Protein AF-A0A914ZSI4-F1 (afdb_monomer_lite)

Organism: Parascaris univalens (NCBI:txid6257)

Radius of gyration: 18.03 Å; chains: 1; bounding box: 50×58×35 Å

Structure (mmCIF, N/CA/C/O backbone):
data_AF-A0A914ZSI4-F1
#
_entry.id   AF-A0A914ZSI4-F1
#
loop_
_atom_site.group_PDB
_atom_site.id
_atom_site.type_symbol
_atom_site.label_atom_id
_atom_site.label_alt_id
_atom_site.label_comp_id
_atom_site.label_asym_id
_atom_site.label_entity_id
_atom_site.label_seq_id
_atom_site.pdbx_PDB_ins_code
_atom_site.Cartn_x
_atom_site.Cartn_y
_atom_site.Cartn_z
_atom_site.occupancy
_atom_site.B_iso_or_equiv
_atom_site.auth_seq_id
_atom_site.auth_comp_id
_atom_site.auth_asym_id
_atom_site.auth_atom_id
_atom_site.pdbx_PDB_model_num
ATOM 1 N N . ALA A 1 1 ? 33.660 -45.770 -12.234 1.00 42.12 1 ALA A N 1
ATOM 2 C CA . ALA A 1 1 ? 33.321 -44.338 -12.295 1.00 42.12 1 ALA A CA 1
ATOM 3 C C . ALA A 1 1 ? 32.472 -44.108 -13.534 1.00 42.12 1 ALA A C 1
ATOM 5 O O . ALA A 1 1 ? 32.933 -44.448 -14.611 1.00 42.12 1 ALA A O 1
ATOM 6 N N . ASN A 1 2 ? 31.238 -43.633 -13.375 1.00 34.09 2 ASN A N 1
ATOM 7 C CA . ASN A 1 2 ? 30.575 -42.778 -14.359 1.00 34.09 2 ASN A CA 1
ATOM 8 C C . ASN A 1 2 ? 29.383 -42.123 -13.660 1.00 34.09 2 ASN A C 1
ATOM 10 O O . ASN A 1 2 ? 28.382 -42.767 -13.362 1.00 34.09 2 ASN A O 1
ATOM 14 N N . SER A 1 3 ? 29.592 -40.861 -13.297 1.00 39.84 3 SER A N 1
ATOM 15 C CA . SER A 1 3 ? 28.666 -40.022 -12.551 1.00 39.84 3 SER A CA 1
ATOM 16 C C . SER A 1 3 ? 27.603 -39.467 -13.491 1.00 39.84 3 SER A C 1
ATOM 18 O O . SER A 1 3 ? 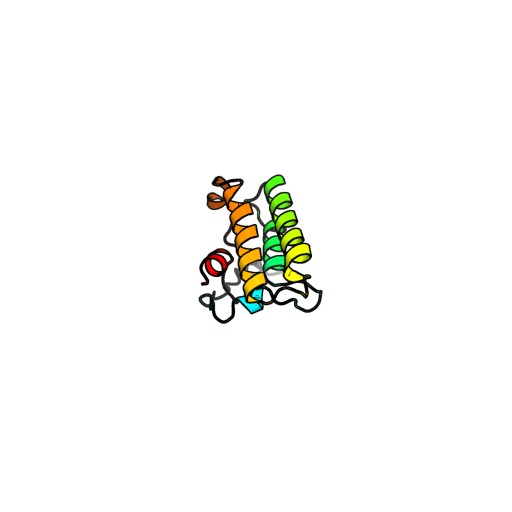27.924 -38.770 -14.451 1.00 39.84 3 SER A O 1
ATOM 20 N N . SER A 1 4 ? 26.341 -39.755 -13.194 1.00 44.09 4 SER A N 1
ATOM 21 C CA . SER A 1 4 ? 25.187 -39.135 -13.837 1.00 44.09 4 SER A CA 1
ATOM 22 C C . SER A 1 4 ? 25.078 -37.681 -13.377 1.00 44.09 4 SER A C 1
ATOM 24 O O . SER A 1 4 ? 24.791 -37.409 -12.212 1.00 44.09 4 SER A O 1
ATOM 26 N N . SER A 1 5 ? 25.319 -36.732 -14.278 1.00 42.91 5 SER A N 1
ATOM 27 C CA . SER A 1 5 ? 25.050 -35.314 -14.051 1.00 42.91 5 SER A CA 1
ATOM 28 C C . SER A 1 5 ? 23.542 -35.066 -14.108 1.00 42.91 5 SER A C 1
ATOM 30 O O . SER A 1 5 ? 22.963 -34.939 -15.185 1.00 42.91 5 SER A O 1
ATOM 32 N N . VAL A 1 6 ? 22.899 -35.022 -12.941 1.00 46.59 6 VAL A N 1
ATOM 33 C CA . VAL A 1 6 ? 21.535 -34.505 -12.786 1.00 46.59 6 VAL A CA 1
ATOM 34 C C . VAL A 1 6 ? 21.600 -32.985 -12.906 1.00 46.59 6 VAL A C 1
ATOM 36 O O . VAL A 1 6 ? 22.067 -32.292 -12.004 1.00 46.59 6 VAL A O 1
ATOM 39 N N . SER A 1 7 ? 21.156 -32.461 -14.045 1.00 42.00 7 SER A N 1
ATOM 40 C CA . SER A 1 7 ? 20.887 -31.037 -14.218 1.00 42.00 7 SER A CA 1
ATOM 41 C C . SER A 1 7 ? 19.605 -30.690 -13.466 1.00 42.00 7 SER A C 1
ATOM 43 O O . SER A 1 7 ? 18.500 -30.846 -13.984 1.00 42.00 7 SER A O 1
ATOM 45 N N . THR A 1 8 ? 19.747 -30.242 -12.222 1.00 41.53 8 THR A N 1
ATOM 46 C CA . THR A 1 8 ? 18.649 -29.669 -11.441 1.00 41.53 8 THR A CA 1
ATOM 47 C C . THR A 1 8 ? 18.247 -28.340 -12.077 1.00 41.53 8 THR A C 1
ATOM 49 O O . THR A 1 8 ? 18.867 -27.306 -11.839 1.00 41.53 8 THR A O 1
ATOM 52 N N . SER A 1 9 ? 17.229 -28.375 -12.934 1.00 43.47 9 SER A N 1
ATOM 53 C CA . SER A 1 9 ? 16.539 -27.181 -13.413 1.00 43.47 9 SER A CA 1
ATOM 54 C C . SER A 1 9 ? 15.707 -26.628 -12.257 1.00 43.47 9 SER A C 1
ATOM 56 O O . SER A 1 9 ? 14.640 -27.147 -11.935 1.00 43.47 9 SER A O 1
ATOM 58 N N . THR A 1 10 ? 16.220 -25.607 -11.573 1.00 44.69 10 THR A N 1
ATOM 59 C CA . THR A 1 10 ? 15.443 -24.784 -10.642 1.00 44.69 10 THR A CA 1
ATOM 60 C C . THR A 1 10 ? 14.468 -23.942 -11.455 1.00 44.69 10 THR A C 1
ATOM 62 O O . THR A 1 10 ? 14.740 -22.800 -11.822 1.00 44.69 10 THR A O 1
ATOM 65 N N . GLN A 1 11 ? 13.318 -24.532 -11.775 1.00 42.16 11 GLN A N 1
ATOM 66 C CA . GLN A 1 11 ? 12.153 -23.786 -12.224 1.00 42.16 11 GLN A CA 1
ATOM 67 C C . GLN A 1 11 ? 11.832 -22.737 -11.145 1.00 42.16 11 GLN A C 1
ATOM 69 O O . GLN A 1 11 ? 11.728 -23.100 -9.970 1.00 42.16 11 GLN A O 1
ATOM 74 N N . PRO A 1 12 ? 11.707 -21.444 -11.487 1.00 40.88 12 PRO A N 1
ATOM 75 C CA . PRO A 1 12 ? 11.277 -20.456 -10.517 1.00 40.88 12 PRO A CA 1
ATOM 76 C C . PRO A 1 12 ? 9.855 -20.818 -10.100 1.00 40.88 12 PRO A C 1
ATOM 78 O O . PRO A 1 12 ? 8.933 -20.791 -10.916 1.00 40.88 12 PRO A O 1
ATOM 81 N N . THR A 1 13 ? 9.680 -21.196 -8.836 1.00 41.53 13 THR A N 1
ATOM 82 C CA . THR A 1 13 ? 8.365 -21.393 -8.237 1.00 41.53 13 THR A CA 1
ATOM 83 C C . THR A 1 13 ? 7.677 -20.037 -8.230 1.00 41.53 13 THR A C 1
ATOM 85 O O . THR A 1 13 ? 7.876 -19.220 -7.334 1.00 41.53 13 THR A O 1
ATOM 88 N N . THR A 1 14 ? 6.902 -19.748 -9.272 1.00 41.50 14 THR A N 1
ATOM 89 C CA . THR A 1 14 ? 5.937 -18.659 -9.233 1.00 41.50 14 THR A CA 1
ATOM 90 C C . THR A 1 14 ? 4.873 -19.108 -8.245 1.00 41.50 14 THR A C 1
ATOM 92 O O . THR A 1 14 ? 3.973 -19.869 -8.600 1.00 41.50 14 THR A O 1
ATOM 95 N N . SER A 1 15 ? 5.029 -18.720 -6.976 1.00 42.50 15 SER A N 1
ATOM 96 C CA . SER A 1 15 ? 3.973 -18.835 -5.977 1.00 42.50 15 SER A CA 1
ATOM 97 C C . SER A 1 15 ? 2.762 -18.121 -6.551 1.00 42.50 15 SER A C 1
ATOM 99 O O . SER A 1 15 ? 2.682 -16.895 -6.546 1.00 42.50 15 SER A O 1
ATOM 101 N N . THR A 1 16 ? 1.855 -18.897 -7.135 1.00 43.38 16 THR A N 1
ATOM 102 C CA . THR A 1 16 ? 0.578 -18.388 -7.604 1.00 43.38 16 THR A CA 1
ATOM 103 C C . THR A 1 16 ? -0.217 -18.195 -6.328 1.00 43.38 16 THR A C 1
ATOM 105 O O . THR A 1 16 ? -0.863 -19.117 -5.838 1.00 43.38 16 THR A O 1
ATOM 108 N N . VAL A 1 17 ? -0.040 -17.033 -5.697 1.00 51.62 17 VAL A N 1
ATOM 109 C CA . VAL A 1 17 ? -0.902 -16.597 -4.606 1.00 51.62 17 VAL A CA 1
ATOM 110 C C . VAL A 1 17 ? -2.289 -16.547 -5.221 1.00 51.62 17 VAL A C 1
ATOM 112 O O . VAL A 1 17 ? -2.555 -15.714 -6.084 1.00 51.62 17 VAL A O 1
ATOM 115 N N . THR A 1 18 ? -3.139 -17.502 -4.854 1.00 44.31 18 THR A N 1
ATOM 116 C CA . THR A 1 18 ? -4.553 -17.489 -5.209 1.00 44.31 18 THR A CA 1
ATOM 117 C C . THR A 1 18 ? -5.141 -16.235 -4.575 1.00 44.31 18 THR A C 1
ATOM 119 O O . THR A 1 18 ? -5.473 -16.230 -3.390 1.00 44.31 18 THR A O 1
ATOM 122 N N . THR A 1 19 ? -5.184 -15.139 -5.330 1.00 51.44 19 THR A N 1
ATOM 123 C CA . THR A 1 19 ? -5.741 -13.862 -4.899 1.00 51.44 19 THR A CA 1
ATOM 124 C C . THR A 1 19 ? -7.224 -14.077 -4.646 1.00 51.44 19 THR A C 1
ATOM 126 O O . THR A 1 19 ? -8.039 -14.155 -5.565 1.00 51.44 19 THR A O 1
ATOM 129 N N . ARG A 1 20 ? -7.582 -14.243 -3.372 1.00 56.97 20 ARG A N 1
ATOM 130 C CA . ARG A 1 20 ? -8.971 -14.156 -2.941 1.00 56.97 20 ARG A CA 1
ATOM 131 C C . ARG A 1 20 ? -9.455 -12.741 -3.292 1.00 56.97 20 ARG A C 1
ATOM 133 O O . ARG A 1 20 ? -8.700 -11.799 -3.060 1.00 56.97 20 ARG A O 1
ATOM 140 N N . PRO A 1 21 ? -10.666 -12.574 -3.853 1.00 63.81 21 PRO A N 1
ATOM 141 C CA . PRO A 1 21 ? -11.187 -11.244 -4.140 1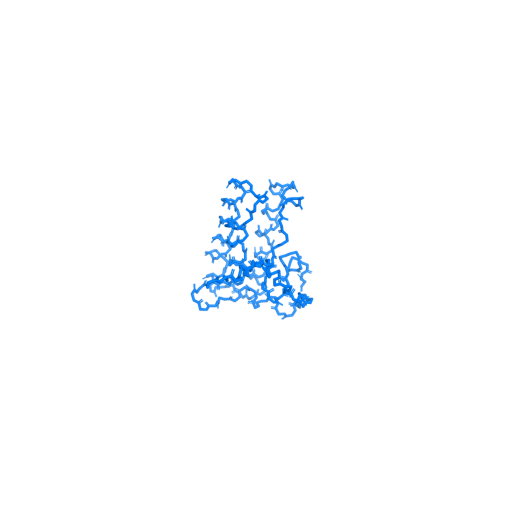.00 63.81 21 PRO A CA 1
ATOM 142 C C . PRO A 1 21 ? -11.214 -10.411 -2.859 1.00 63.81 21 PRO A C 1
ATOM 144 O O . PRO A 1 21 ? -11.618 -10.912 -1.801 1.00 63.81 21 PRO A O 1
ATOM 147 N N . ALA A 1 22 ? -10.776 -9.157 -2.966 1.00 78.69 22 ALA A N 1
ATOM 148 C CA . ALA A 1 22 ? -10.720 -8.246 -1.837 1.00 78.69 22 ALA A CA 1
ATOM 149 C C . ALA A 1 22 ? -12.089 -8.106 -1.162 1.00 78.69 22 ALA A C 1
ATOM 151 O O . ALA A 1 22 ? -13.103 -7.843 -1.811 1.00 78.69 22 ALA A O 1
ATOM 152 N N . ASN A 1 23 ? -12.113 -8.269 0.161 1.00 84.94 23 ASN A N 1
ATOM 153 C CA . ASN A 1 23 ? -13.312 -8.060 0.961 1.00 84.94 23 ASN A CA 1
ATOM 154 C C . ASN A 1 23 ? -13.221 -6.711 1.677 1.00 84.94 23 ASN A C 1
ATOM 156 O O . ASN A 1 23 ? -12.472 -6.550 2.642 1.00 84.94 23 ASN A O 1
ATOM 160 N N . CYS A 1 24 ? -14.017 -5.744 1.227 1.00 86.62 24 CYS A N 1
ATOM 161 C CA . CYS A 1 24 ? -14.017 -4.402 1.798 1.00 86.62 24 CYS A CA 1
ATOM 162 C C . CYS A 1 24 ? -14.462 -4.358 3.261 1.00 86.62 24 CYS A C 1
ATOM 164 O O . CYS A 1 24 ? -13.962 -3.525 4.014 1.00 86.62 24 CYS A O 1
ATOM 166 N N . SER A 1 25 ? -15.288 -5.309 3.711 1.00 86.81 25 SER A N 1
ATOM 167 C CA . SER A 1 25 ? -15.652 -5.435 5.128 1.0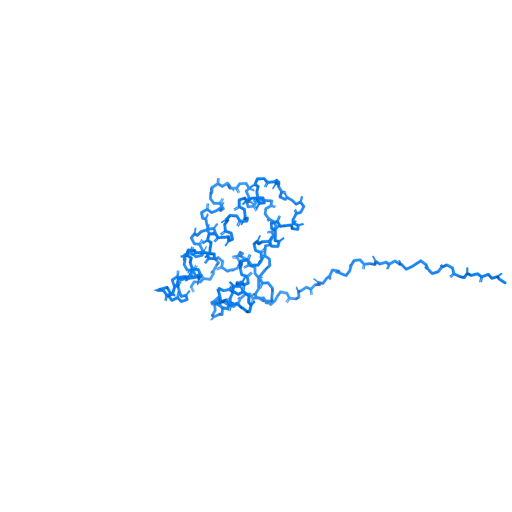0 86.81 25 SER A CA 1
ATOM 168 C C . SER A 1 25 ? -14.456 -5.763 6.027 1.00 86.81 25 SER A C 1
ATOM 170 O O . SER A 1 25 ? -14.543 -5.589 7.238 1.00 86.81 25 SER A O 1
ATOM 172 N N . THR A 1 26 ? -13.338 -6.229 5.461 1.00 87.94 26 THR A N 1
ATOM 173 C CA . THR A 1 26 ? -12.098 -6.521 6.192 1.00 87.94 26 THR A CA 1
ATOM 174 C C . THR A 1 26 ? -10.934 -5.624 5.769 1.00 87.94 26 THR A C 1
ATOM 176 O O . THR A 1 26 ? -9.790 -5.927 6.100 1.00 87.94 26 THR A O 1
ATOM 179 N N . ALA A 1 27 ? -11.175 -4.513 5.063 1.00 88.00 27 ALA A N 1
ATOM 180 C CA . ALA A 1 27 ? -10.116 -3.607 4.599 1.00 88.00 27 ALA A CA 1
ATOM 181 C C . ALA A 1 27 ? -9.234 -3.063 5.739 1.00 88.00 27 ALA A C 1
ATOM 183 O O . ALA A 1 27 ? -8.035 -2.857 5.552 1.00 88.00 27 ALA A O 1
ATOM 184 N N . SER A 1 28 ? -9.798 -2.892 6.939 1.00 87.19 28 SER A N 1
ATOM 185 C CA . SER A 1 28 ? -9.056 -2.462 8.129 1.00 87.19 28 SER A CA 1
ATOM 186 C C . SER A 1 28 ? -7.916 -3.412 8.505 1.00 87.19 28 SER A C 1
ATOM 188 O O . SER A 1 28 ? -6.890 -2.949 8.995 1.00 87.19 28 SER A O 1
ATOM 190 N N . THR A 1 29 ? -8.027 -4.709 8.193 1.00 88.44 29 THR A N 1
ATOM 191 C CA . THR A 1 29 ? -6.981 -5.710 8.483 1.00 88.44 29 THR A CA 1
ATOM 192 C C . THR A 1 29 ? -5.670 -5.426 7.752 1.00 88.44 29 THR A C 1
ATOM 194 O O . THR A 1 29 ? -4.594 -5.707 8.271 1.00 88.44 29 THR A O 1
ATOM 197 N N . VAL A 1 30 ? -5.742 -4.792 6.579 1.00 90.44 30 VAL A N 1
ATOM 198 C CA . VAL A 1 30 ? -4.566 -4.367 5.808 1.00 90.44 30 VAL A CA 1
ATOM 199 C C . VAL A 1 30 ? -3.849 -3.197 6.491 1.00 90.44 30 VAL A C 1
ATOM 201 O O . VAL A 1 30 ? -2.640 -3.012 6.334 1.00 90.44 30 VAL A O 1
ATOM 204 N N . LEU A 1 31 ? -4.603 -2.388 7.237 1.00 90.81 31 LEU A N 1
ATOM 205 C CA . LEU A 1 31 ? -4.126 -1.206 7.951 1.00 90.81 31 LEU A CA 1
ATOM 206 C C . LEU A 1 31 ? -3.657 -1.543 9.368 1.00 90.81 31 LEU A C 1
ATOM 208 O O . LEU A 1 31 ? -2.839 -0.807 9.923 1.00 90.81 31 LEU A O 1
ATOM 212 N N . SER A 1 32 ? -4.166 -2.637 9.940 1.00 87.31 32 SER A N 1
ATOM 213 C CA . SER A 1 32 ? -3.785 -3.121 11.259 1.00 87.31 32 SER A CA 1
ATOM 214 C C . SER A 1 32 ? -2.279 -3.356 11.337 1.00 87.31 32 SER A C 1
ATOM 216 O O . SER A 1 32 ? -1.653 -3.902 10.427 1.00 87.31 32 SER A O 1
ATOM 218 N N . LEU A 1 33 ? -1.689 -2.916 12.444 1.00 84.44 33 LEU A N 1
ATOM 219 C CA . LEU A 1 33 ? -0.280 -3.140 12.728 1.00 84.44 33 LEU A CA 1
ATOM 220 C C . LEU A 1 33 ? -0.098 -4.594 13.172 1.00 84.44 33 LEU A C 1
ATOM 222 O O . LEU A 1 33 ? -0.783 -5.050 14.086 1.00 84.44 33 LEU A O 1
ATOM 226 N N . SER A 1 34 ? 0.816 -5.312 12.525 1.00 76.12 34 SER A N 1
ATOM 227 C CA . SER A 1 34 ? 1.226 -6.654 12.941 1.00 76.12 34 SER A CA 1
ATOM 228 C C . SER A 1 34 ? 2.414 -6.587 13.909 1.00 76.12 34 SER A C 1
ATOM 230 O O . SER A 1 34 ? 2.925 -5.507 14.232 1.00 76.12 34 SER A O 1
ATOM 232 N N . ASN A 1 35 ? 2.890 -7.754 14.351 1.00 61.94 35 ASN A N 1
ATOM 233 C CA . ASN A 1 35 ? 4.157 -7.887 15.066 1.00 61.94 35 ASN A CA 1
ATOM 234 C C . ASN A 1 35 ? 5.262 -7.188 14.251 1.00 61.94 35 ASN A C 1
ATOM 236 O O . ASN A 1 35 ? 5.394 -7.442 13.056 1.00 61.94 35 ASN A O 1
ATOM 240 N N . ASN A 1 36 ? 6.027 -6.302 14.899 1.00 75.38 36 ASN A N 1
ATOM 241 C CA . ASN A 1 36 ? 6.991 -5.346 14.314 1.00 75.38 36 ASN A CA 1
ATOM 242 C C . ASN A 1 36 ? 6.421 -3.988 13.873 1.00 75.38 36 ASN A C 1
ATOM 244 O O . ASN A 1 36 ? 7.089 -3.257 13.143 1.00 75.38 36 ASN A O 1
ATOM 248 N N . ASN A 1 37 ? 5.224 -3.608 14.330 1.00 81.12 37 ASN A N 1
ATOM 249 C CA . ASN A 1 37 ? 4.620 -2.301 14.051 1.00 81.12 37 ASN A CA 1
ATOM 250 C C . ASN A 1 37 ? 4.406 -2.017 12.555 1.00 81.12 37 ASN A C 1
ATOM 252 O O . ASN A 1 37 ? 4.155 -0.880 12.183 1.00 81.12 37 ASN A O 1
ATOM 256 N N . GLN A 1 38 ? 4.473 -3.011 11.674 1.00 85.81 38 GLN A N 1
ATOM 257 C CA . GLN A 1 38 ? 4.253 -2.815 10.244 1.00 85.81 38 GLN A CA 1
ATOM 258 C C . GLN A 1 38 ? 2.905 -3.400 9.837 1.00 85.81 38 GLN A C 1
ATOM 260 O O . GLN A 1 38 ? 2.521 -4.483 10.274 1.00 85.81 38 GLN A O 1
ATOM 265 N N . SER A 1 39 ? 2.170 -2.652 9.019 1.00 92.06 39 SER A N 1
ATOM 266 C CA . SER A 1 39 ? 0.923 -3.111 8.418 1.00 92.06 39 SER A CA 1
ATOM 267 C C . SER A 1 39 ? 1.182 -3.737 7.053 1.00 92.06 39 SER A C 1
ATOM 269 O O . SER A 1 39 ? 2.220 -3.489 6.428 1.00 92.06 39 SER A O 1
ATOM 271 N N . VAL A 1 40 ? 0.209 -4.503 6.563 1.00 92.12 40 VAL A N 1
ATOM 272 C CA . VAL A 1 40 ? 0.287 -5.169 5.256 1.00 92.12 40 VAL A CA 1
ATOM 273 C C . VAL A 1 40 ? 0.509 -4.153 4.134 1.00 92.12 40 VAL A C 1
ATOM 275 O O . VAL A 1 40 ? 1.366 -4.366 3.281 1.00 92.12 40 VAL A O 1
ATOM 278 N N . ILE A 1 41 ? -0.187 -3.009 4.158 1.00 93.31 41 ILE A N 1
ATOM 279 C CA . ILE A 1 41 ? 0.002 -1.957 3.144 1.00 93.31 41 ILE A CA 1
ATOM 280 C C . ILE A 1 41 ? 1.418 -1.370 3.178 1.00 93.31 41 ILE A C 1
ATOM 282 O O . ILE A 1 41 ? 2.016 -1.151 2.130 1.00 93.31 41 ILE A O 1
ATOM 286 N N . VAL A 1 42 ? 1.983 -1.127 4.364 1.00 94.31 42 VAL A N 1
ATOM 287 C CA . VAL A 1 42 ? 3.327 -0.540 4.491 1.00 94.31 42 VAL A CA 1
ATOM 288 C C . VAL A 1 42 ? 4.388 -1.518 3.992 1.00 94.31 42 VAL A C 1
ATOM 290 O O . VAL A 1 42 ? 5.263 -1.118 3.224 1.00 94.31 42 VAL A O 1
ATOM 293 N N . LEU A 1 43 ? 4.277 -2.792 4.375 1.00 92.88 43 LEU A N 1
ATOM 294 C CA . LEU A 1 43 ? 5.149 -3.864 3.894 1.00 92.88 43 LEU A CA 1
ATOM 295 C C . LEU A 1 43 ? 5.092 -3.983 2.373 1.00 92.88 43 LEU A C 1
ATOM 297 O O . LEU A 1 43 ? 6.122 -3.879 1.714 1.00 92.88 43 LEU A O 1
ATOM 301 N N . ALA A 1 44 ? 3.891 -4.078 1.806 1.00 92.19 44 ALA A N 1
ATOM 302 C CA . ALA A 1 44 ? 3.706 -4.239 0.370 1.00 92.19 44 ALA A CA 1
ATOM 303 C C . ALA A 1 44 ? 4.304 -3.077 -0.447 1.00 92.19 44 ALA A C 1
ATOM 305 O O . ALA A 1 44 ? 4.917 -3.293 -1.495 1.00 92.19 44 ALA A O 1
ATOM 306 N N . LEU A 1 45 ? 4.170 -1.835 0.032 1.00 93.44 45 LEU A N 1
ATOM 307 C CA . LEU A 1 45 ? 4.774 -0.667 -0.618 1.00 93.44 45 LEU A CA 1
ATOM 308 C C . LEU A 1 45 ? 6.310 -0.688 -0.526 1.00 93.44 45 LEU A C 1
ATOM 310 O O . LEU A 1 45 ? 6.986 -0.357 -1.504 1.00 93.44 45 LEU A O 1
ATOM 314 N N . HIS A 1 46 ? 6.872 -1.088 0.618 1.00 93.56 46 HIS A N 1
ATOM 315 C CA . HIS A 1 46 ? 8.320 -1.250 0.769 1.00 93.56 46 HIS A CA 1
ATOM 316 C C . HIS A 1 46 ? 8.869 -2.368 -0.115 1.00 93.56 46 HIS A C 1
ATOM 318 O O . HIS A 1 46 ? 9.867 -2.158 -0.807 1.00 93.56 46 HIS A O 1
ATOM 324 N N . ASP A 1 47 ? 8.205 -3.516 -0.146 1.00 92.00 47 ASP A N 1
ATOM 325 C CA . ASP A 1 47 ? 8.613 -4.659 -0.954 1.00 92.00 47 ASP A CA 1
ATOM 326 C C . ASP A 1 47 ? 8.550 -4.325 -2.439 1.00 92.00 47 ASP A C 1
ATOM 328 O O . ASP A 1 47 ? 9.519 -4.569 -3.158 1.00 92.00 47 ASP A O 1
ATOM 332 N N . CYS A 1 48 ? 7.483 -3.666 -2.896 1.00 90.94 48 CYS A N 1
ATOM 333 C CA . CYS A 1 48 ? 7.388 -3.168 -4.266 1.00 90.94 48 CYS A CA 1
ATOM 334 C C . CYS A 1 48 ? 8.531 -2.192 -4.595 1.00 90.94 48 CYS A C 1
ATOM 336 O O . CYS A 1 48 ? 9.188 -2.325 -5.629 1.00 90.94 48 CYS A O 1
ATOM 338 N N . SER A 1 49 ? 8.844 -1.259 -3.690 1.00 91.44 49 SER A N 1
ATOM 339 C CA . SER A 1 49 ? 9.972 -0.336 -3.863 1.00 91.44 49 SER A CA 1
ATOM 340 C C . SER A 1 49 ? 11.314 -1.067 -3.970 1.00 91.44 49 SER A C 1
ATOM 342 O O . SER A 1 49 ? 12.178 -0.656 -4.743 1.00 91.44 49 SER A O 1
ATOM 344 N N . ASN A 1 50 ? 11.534 -2.113 -3.178 1.00 90.44 50 ASN A N 1
ATOM 345 C CA . ASN A 1 50 ? 12.821 -2.804 -3.126 1.00 90.44 50 ASN A CA 1
ATOM 346 C C . ASN A 1 50 ? 12.997 -3.784 -4.293 1.00 90.44 50 ASN A C 1
ATOM 348 O O . ASN A 1 50 ? 14.073 -3.847 -4.888 1.00 90.44 50 ASN A O 1
ATOM 352 N N . THR A 1 51 ? 11.941 -4.520 -4.638 1.00 89.12 51 THR A N 1
ATOM 353 C CA . THR A 1 51 ? 12.008 -5.674 -5.546 1.00 89.12 51 THR A CA 1
ATOM 354 C C . THR A 1 51 ? 11.627 -5.350 -6.985 1.00 89.12 51 THR A C 1
ATOM 356 O O . THR A 1 51 ? 12.066 -6.052 -7.894 1.00 89.12 51 THR A O 1
ATOM 359 N N . SER A 1 52 ? 10.859 -4.281 -7.231 1.00 86.38 52 SER A N 1
ATOM 360 C CA . SER A 1 52 ? 10.410 -3.969 -8.588 1.00 86.38 52 SER A CA 1
ATOM 361 C C . SER A 1 52 ? 11.583 -3.629 -9.507 1.00 86.38 52 SER A C 1
ATOM 363 O O . SER A 1 52 ? 12.414 -2.766 -9.206 1.00 86.38 52 SER A O 1
ATOM 365 N N . THR A 1 53 ? 11.628 -4.288 -10.662 1.00 87.19 53 THR A N 1
ATOM 366 C CA . THR A 1 53 ? 12.566 -4.002 -11.757 1.00 87.19 53 THR A CA 1
ATOM 367 C C . THR A 1 53 ? 12.027 -2.951 -12.730 1.00 87.19 53 THR A C 1
ATOM 369 O O . THR A 1 53 ? 12.786 -2.438 -13.543 1.00 87.19 53 THR A O 1
ATOM 372 N N . GLN A 1 54 ? 10.737 -2.609 -12.631 1.00 84.00 54 GLN A N 1
ATOM 373 C CA . GLN A 1 54 ? 10.056 -1.648 -13.510 1.00 84.00 54 GLN A CA 1
ATOM 374 C C . GLN A 1 54 ? 10.182 -0.202 -13.013 1.00 84.00 54 GLN A C 1
ATOM 376 O O . GLN A 1 54 ? 9.952 0.738 -13.767 1.00 84.00 54 GLN A O 1
ATOM 381 N N . LEU A 1 55 ? 10.537 -0.015 -11.738 1.00 84.81 55 LEU A N 1
ATOM 382 C CA . LEU A 1 55 ? 10.643 1.305 -11.122 1.00 84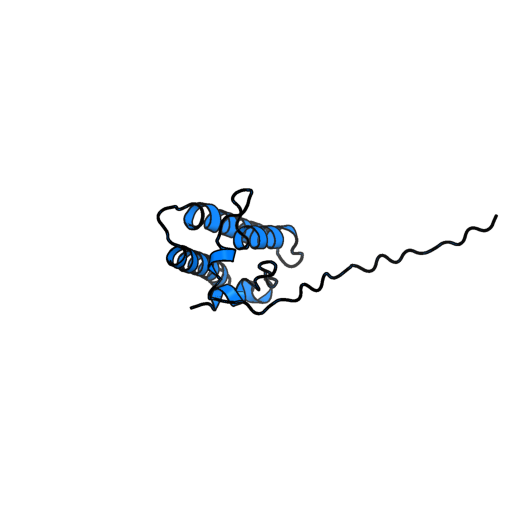.81 55 LEU A CA 1
ATOM 383 C C . LEU A 1 55 ? 12.067 1.851 -11.212 1.00 84.81 55 LEU A C 1
ATOM 385 O O . LEU A 1 55 ? 13.024 1.200 -10.782 1.00 84.81 55 LEU A O 1
ATOM 389 N N . GLY A 1 56 ? 12.183 3.089 -11.693 1.00 88.25 56 GLY A N 1
ATOM 390 C CA . GLY A 1 56 ? 13.401 3.878 -11.582 1.00 88.25 56 GLY A CA 1
ATOM 391 C C . GLY A 1 56 ? 13.729 4.231 -10.128 1.00 88.25 56 GLY A C 1
ATOM 392 O O . GLY A 1 56 ? 12.927 4.065 -9.205 1.00 88.25 56 GLY A O 1
ATOM 393 N N . MET A 1 57 ? 14.952 4.712 -9.898 1.00 89.25 57 MET A N 1
ATOM 394 C CA . MET A 1 57 ? 15.440 5.015 -8.547 1.00 89.25 57 MET A CA 1
ATOM 395 C C . MET A 1 57 ? 14.566 6.056 -7.830 1.00 89.25 57 MET A C 1
ATOM 397 O O . MET A 1 57 ? 14.281 5.909 -6.640 1.00 89.25 57 MET A O 1
ATOM 401 N N . MET A 1 58 ? 14.102 7.080 -8.548 1.00 88.56 58 MET A N 1
ATOM 402 C CA . MET A 1 58 ? 13.279 8.146 -7.974 1.00 88.56 58 MET A CA 1
ATOM 403 C C . MET A 1 58 ? 11.873 7.661 -7.617 1.00 88.56 58 MET A C 1
ATOM 405 O O . MET A 1 58 ? 11.317 8.068 -6.593 1.00 88.56 58 MET A O 1
ATOM 409 N N . GLU A 1 59 ? 11.308 6.751 -8.406 1.00 87.69 59 GLU A N 1
ATOM 410 C CA . GLU A 1 59 ? 10.018 6.115 -8.147 1.00 87.69 59 GLU A CA 1
ATOM 411 C C . GLU A 1 59 ? 10.100 5.231 -6.908 1.00 87.69 59 GLU A C 1
ATOM 413 O O . GLU A 1 59 ? 9.239 5.333 -6.034 1.00 87.69 59 GLU A O 1
ATOM 418 N N . LYS A 1 60 ? 11.171 4.436 -6.784 1.00 90.62 60 LYS A N 1
ATOM 419 C CA . LYS A 1 60 ? 11.449 3.636 -5.584 1.00 90.62 60 LYS A CA 1
ATOM 420 C C . LYS A 1 60 ? 11.535 4.522 -4.342 1.00 90.62 60 LYS A C 1
ATOM 422 O O . LYS A 1 60 ? 10.829 4.290 -3.364 1.00 90.62 60 LYS A O 1
ATOM 427 N N . ILE A 1 61 ? 12.319 5.602 -4.392 1.00 91.75 61 ILE A N 1
ATOM 428 C CA . ILE A 1 61 ? 12.419 6.568 -3.283 1.00 91.75 61 ILE A CA 1
ATOM 429 C C . ILE A 1 61 ? 11.046 7.160 -2.947 1.00 91.75 61 ILE A C 1
ATOM 431 O O . ILE A 1 61 ? 10.659 7.213 -1.779 1.00 91.75 61 ILE A O 1
ATOM 435 N N . SER A 1 62 ? 10.287 7.576 -3.959 1.00 91.38 62 SER A N 1
ATOM 436 C CA . SER A 1 62 ? 8.962 8.170 -3.769 1.00 91.38 62 SER A CA 1
ATOM 437 C C . SER A 1 62 ? 7.976 7.180 -3.136 1.00 91.38 62 SER A C 1
ATOM 439 O O . SER A 1 62 ? 7.213 7.564 -2.251 1.00 91.38 62 SER A O 1
ATOM 441 N N . LEU A 1 63 ? 8.015 5.908 -3.541 1.00 92.25 63 LEU A N 1
ATOM 442 C CA . LEU A 1 63 ? 7.170 4.843 -2.998 1.00 92.25 63 LEU A CA 1
ATOM 443 C C . LEU A 1 63 ? 7.554 4.498 -1.553 1.00 92.25 63 LEU A C 1
ATOM 445 O O . LEU A 1 63 ? 6.685 4.387 -0.689 1.00 92.25 63 LEU A O 1
ATOM 449 N N . LYS A 1 64 ? 8.856 4.429 -1.252 1.00 94.06 64 LYS A N 1
ATOM 450 C CA . LYS A 1 64 ? 9.366 4.263 0.117 1.00 94.06 64 LYS A CA 1
ATOM 451 C C . LYS A 1 64 ? 8.939 5.420 1.023 1.00 94.06 64 LYS A C 1
ATOM 453 O O . LYS A 1 64 ? 8.516 5.196 2.155 1.00 94.06 64 LYS A O 1
ATOM 458 N N . ASN A 1 65 ? 8.997 6.652 0.521 1.00 94.75 65 ASN A N 1
ATOM 459 C CA . ASN A 1 65 ? 8.542 7.834 1.253 1.00 94.75 65 ASN A CA 1
ATOM 460 C C . ASN A 1 65 ? 7.029 7.815 1.498 1.00 94.75 65 ASN A C 1
ATOM 462 O O . ASN A 1 65 ? 6.586 8.205 2.578 1.00 94.75 65 ASN A O 1
ATOM 466 N N . LEU A 1 66 ? 6.234 7.332 0.538 1.00 95.12 66 LEU A N 1
ATOM 467 C CA . LEU A 1 66 ? 4.798 7.130 0.723 1.00 95.12 66 LEU A CA 1
ATOM 468 C C . LEU A 1 66 ? 4.511 6.109 1.831 1.00 95.12 66 LEU A C 1
ATOM 470 O O . LEU A 1 66 ? 3.711 6.405 2.718 1.00 95.12 66 LEU A O 1
ATOM 474 N N . ALA A 1 67 ? 5.182 4.955 1.810 1.00 95.31 67 ALA A N 1
ATOM 475 C CA . ALA A 1 67 ? 5.041 3.919 2.834 1.00 95.31 67 ALA A CA 1
ATOM 476 C C . ALA A 1 67 ? 5.352 4.470 4.237 1.00 95.31 67 ALA A C 1
ATOM 478 O O . ALA A 1 67 ? 4.534 4.358 5.153 1.00 95.31 67 ALA A O 1
ATOM 479 N N . ASN A 1 68 ? 6.481 5.175 4.368 1.00 95.50 68 ASN A N 1
ATOM 480 C CA . ASN A 1 68 ? 6.883 5.837 5.609 1.00 95.50 68 ASN A CA 1
ATOM 481 C C . ASN A 1 68 ? 5.853 6.875 6.072 1.00 95.50 68 ASN A C 1
ATOM 483 O O . ASN A 1 68 ? 5.547 6.962 7.261 1.00 95.50 68 ASN A O 1
ATOM 487 N N . ARG A 1 69 ? 5.305 7.672 5.148 1.00 95.50 69 ARG A N 1
ATOM 488 C CA . ARG A 1 69 ? 4.289 8.679 5.470 1.00 95.50 69 ARG A CA 1
ATOM 489 C C . ARG A 1 69 ? 3.008 8.026 5.977 1.00 95.50 69 ARG A C 1
ATOM 491 O O . ARG A 1 69 ? 2.530 8.422 7.032 1.00 95.50 69 ARG A O 1
ATOM 498 N N . ILE A 1 70 ? 2.492 7.010 5.281 1.00 95.75 70 ILE A N 1
ATOM 499 C CA . ILE A 1 70 ? 1.301 6.256 5.706 1.00 95.75 70 ILE A CA 1
ATOM 500 C C . ILE A 1 70 ? 1.489 5.725 7.130 1.00 95.75 70 ILE A C 1
ATOM 502 O O . ILE A 1 70 ? 0.647 5.964 7.996 1.00 95.75 70 ILE A O 1
ATOM 506 N N . HIS A 1 71 ? 2.614 5.064 7.390 1.00 95.25 71 HIS A N 1
ATOM 507 C CA . HIS A 1 71 ? 2.920 4.510 8.702 1.00 95.25 71 HIS A CA 1
ATOM 508 C C . HIS A 1 71 ? 2.958 5.590 9.794 1.00 95.25 71 HIS A C 1
ATOM 510 O O . HIS A 1 71 ? 2.200 5.520 10.760 1.00 95.25 71 HIS A O 1
ATOM 516 N N . ASN A 1 72 ? 3.797 6.615 9.613 1.00 94.56 72 ASN A N 1
ATOM 517 C CA . ASN A 1 72 ? 4.076 7.611 10.647 1.00 94.56 72 ASN A CA 1
ATOM 518 C C . ASN A 1 72 ? 2.902 8.564 10.907 1.00 94.56 72 ASN A C 1
ATOM 520 O O . ASN A 1 72 ? 2.705 8.981 12.043 1.00 94.56 72 ASN A O 1
ATOM 524 N N . THR A 1 73 ? 2.136 8.943 9.877 1.00 93.69 73 THR A N 1
ATOM 525 C CA . THR A 1 73 ? 1.096 9.979 10.022 1.00 93.69 73 THR A CA 1
ATOM 526 C C . THR A 1 73 ? -0.307 9.417 10.195 1.00 93.69 73 THR A C 1
ATOM 528 O O . THR A 1 73 ? -1.156 10.092 10.771 1.00 93.69 73 THR A O 1
ATOM 531 N N . VAL A 1 74 ? -0.576 8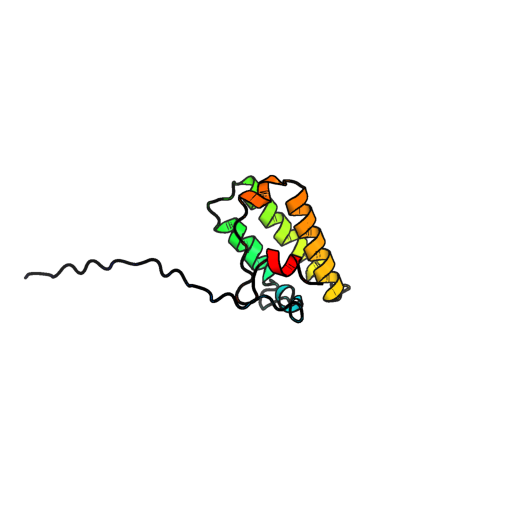.221 9.661 1.00 95.00 74 VAL A N 1
ATOM 532 C CA . VAL A 1 74 ? -1.920 7.625 9.667 1.00 95.00 74 VAL A CA 1
ATOM 533 C C . VAL A 1 74 ? -1.986 6.448 10.629 1.00 95.00 74 VAL A C 1
ATOM 535 O O . VAL A 1 74 ? -2.790 6.466 11.556 1.00 95.00 74 VAL A O 1
ATOM 538 N N . LEU A 1 75 ? -1.144 5.431 10.437 1.00 93.44 75 LEU A N 1
ATOM 539 C CA . LEU A 1 75 ? -1.309 4.160 11.149 1.00 93.44 75 LEU A CA 1
ATOM 540 C C . LEU A 1 75 ? -0.879 4.233 12.615 1.00 93.44 75 LEU A C 1
ATOM 542 O O . LEU A 1 75 ? -1.567 3.679 13.470 1.00 93.44 75 LEU A O 1
ATOM 546 N N . MET A 1 76 ? 0.195 4.972 12.906 1.00 92.56 76 MET A N 1
ATOM 547 C CA . MET A 1 76 ? 0.662 5.233 14.275 1.00 92.56 76 MET A CA 1
ATOM 548 C C . MET A 1 76 ? -0.195 6.252 15.032 1.00 92.56 76 MET A C 1
ATOM 550 O O . MET A 1 76 ? 0.000 6.461 16.228 1.00 92.56 76 MET A O 1
ATOM 554 N N . ASN A 1 77 ? -1.156 6.894 14.365 1.00 91.12 77 ASN A N 1
ATOM 555 C CA . ASN A 1 77 ? -2.040 7.842 15.019 1.00 91.12 77 ASN A CA 1
ATOM 556 C C . ASN A 1 77 ? -3.163 7.101 15.763 1.00 91.12 77 ASN A C 1
ATOM 558 O O . ASN A 1 77 ? -4.035 6.477 15.155 1.00 91.12 77 ASN A O 1
ATOM 562 N N . GLN A 1 78 ? -3.137 7.190 17.093 1.00 90.31 78 GLN A N 1
ATOM 563 C CA . GLN A 1 78 ? -4.122 6.569 17.985 1.00 90.31 78 GLN A CA 1
ATOM 564 C C . GLN A 1 78 ? -5.483 7.282 18.016 1.00 90.31 78 GLN A C 1
ATOM 566 O O . GLN A 1 78 ? -6.450 6.715 18.510 1.00 90.31 78 GLN A O 1
ATOM 571 N N . TYR A 1 79 ? -5.574 8.510 17.493 1.00 93.56 79 TYR A N 1
ATOM 572 C CA . TYR A 1 79 ? -6.818 9.287 17.460 1.00 93.56 79 TYR A CA 1
ATOM 573 C C . TYR A 1 79 ? -7.688 8.983 16.237 1.00 93.56 79 TYR A C 1
ATOM 575 O O . TYR A 1 79 ? -8.813 9.470 16.155 1.00 93.56 79 TYR A O 1
ATOM 583 N N . TYR A 1 80 ? -7.173 8.221 15.271 1.00 92.50 80 TYR A N 1
ATOM 584 C CA . TYR A 1 80 ? -7.936 7.802 14.102 1.00 92.50 80 TYR A CA 1
ATOM 585 C C . TYR A 1 80 ? -8.485 6.395 14.306 1.00 92.50 80 TYR A C 1
ATOM 587 O O . TYR A 1 80 ? -7.736 5.467 14.624 1.00 92.50 80 TYR A O 1
ATOM 595 N N . ASP A 1 81 ? -9.785 6.247 14.074 1.00 91.75 81 ASP A N 1
ATOM 596 C CA . ASP A 1 81 ? -10.424 4.948 13.923 1.00 91.75 81 ASP A CA 1
ATOM 597 C C . ASP A 1 81 ? -10.077 4.318 12.561 1.00 91.75 81 ASP A C 1
ATOM 599 O O . ASP A 1 81 ? -9.423 4.922 11.703 1.00 91.75 81 ASP A O 1
ATOM 603 N N . ASP A 1 82 ? -10.492 3.069 12.365 1.00 89.88 82 ASP A N 1
ATOM 604 C CA . ASP A 1 82 ? -10.153 2.305 11.163 1.00 89.88 82 ASP A CA 1
ATOM 605 C C . ASP A 1 82 ? -10.729 2.929 9.887 1.00 89.88 82 ASP A C 1
ATOM 607 O O . ASP A 1 82 ? -10.053 2.952 8.855 1.00 89.88 82 ASP A O 1
ATOM 611 N N . ALA A 1 83 ? -11.942 3.484 9.962 1.00 90.62 83 ALA A N 1
ATOM 612 C CA . ALA A 1 83 ? -12.583 4.164 8.842 1.00 90.62 83 ALA A CA 1
ATOM 613 C C . ALA A 1 83 ? -11.781 5.405 8.430 1.00 90.62 83 ALA A C 1
ATOM 615 O O . ALA A 1 83 ? -11.420 5.563 7.259 1.00 90.62 83 ALA A O 1
ATOM 616 N N . ARG A 1 84 ? -11.398 6.248 9.396 1.00 93.94 84 ARG A N 1
ATOM 617 C CA . ARG A 1 84 ? -10.597 7.440 9.129 1.00 93.94 84 ARG A CA 1
ATOM 618 C C . ARG A 1 84 ? -9.202 7.093 8.627 1.00 93.94 84 ARG A C 1
ATOM 620 O O . ARG A 1 84 ? -8.685 7.772 7.737 1.00 93.94 84 ARG A O 1
ATOM 627 N N . LYS A 1 85 ? -8.584 6.035 9.159 1.00 93.50 85 LYS A N 1
ATOM 628 C CA . LYS A 1 85 ? -7.301 5.530 8.653 1.00 93.50 85 LYS A CA 1
ATOM 629 C C . LYS A 1 85 ? -7.425 5.095 7.198 1.00 93.50 85 LYS A C 1
ATOM 631 O O . LYS A 1 85 ? -6.589 5.498 6.391 1.00 93.50 85 LYS A O 1
ATOM 636 N N . LEU A 1 86 ? -8.468 4.344 6.846 1.00 92.44 86 LEU A N 1
ATOM 637 C CA . LEU A 1 86 ? -8.707 3.899 5.474 1.00 92.44 86 LEU A CA 1
ATOM 638 C C . LEU A 1 86 ? -8.856 5.084 4.516 1.00 92.44 86 LEU A C 1
ATOM 640 O O . LEU A 1 86 ? -8.164 5.131 3.499 1.00 92.44 86 LEU A O 1
ATOM 644 N N . GLU A 1 87 ? -9.672 6.080 4.863 1.00 93.62 87 GLU A N 1
ATOM 645 C CA . GLU A 1 87 ? -9.823 7.300 4.061 1.00 93.62 87 GLU A CA 1
ATOM 646 C C . GLU A 1 87 ? -8.488 8.019 3.829 1.00 93.62 87 GLU A C 1
ATOM 648 O O . GLU A 1 87 ? -8.152 8.375 2.696 1.00 93.62 87 GLU A O 1
ATOM 653 N N . LEU A 1 88 ? -7.701 8.222 4.889 1.00 95.19 88 LEU A N 1
ATOM 654 C CA . LEU A 1 88 ? -6.426 8.937 4.807 1.00 95.19 88 LEU A CA 1
ATOM 655 C C . LEU A 1 88 ? -5.376 8.156 4.011 1.00 95.19 88 LEU A C 1
ATOM 657 O O . LEU A 1 88 ? -4.638 8.756 3.226 1.00 95.19 88 LEU A O 1
ATOM 661 N N . VAL A 1 89 ? -5.321 6.829 4.158 1.00 94.56 89 VAL A N 1
ATOM 662 C CA . VAL A 1 89 ? -4.457 5.972 3.334 1.00 94.56 89 VAL A CA 1
ATOM 663 C C . VAL A 1 89 ? -4.843 6.088 1.861 1.00 94.56 89 VAL A C 1
ATOM 665 O O . VAL A 1 89 ? -3.972 6.351 1.028 1.00 94.56 89 VAL A O 1
ATOM 668 N N . LYS A 1 90 ? -6.135 5.989 1.531 1.00 92.62 90 LYS A N 1
ATOM 669 C CA . LYS A 1 90 ? -6.625 6.155 0.155 1.00 92.62 90 LYS A CA 1
ATOM 670 C C . LYS A 1 90 ? -6.297 7.538 -0.406 1.00 92.62 90 LYS A C 1
ATOM 672 O O . LYS A 1 90 ? -5.913 7.655 -1.571 1.00 92.62 90 LYS A O 1
ATOM 677 N N . LEU A 1 91 ? -6.387 8.588 0.409 1.00 94.12 91 LEU A N 1
ATOM 678 C CA . LEU A 1 91 ? -6.034 9.951 0.011 1.00 94.12 91 LEU A CA 1
ATOM 679 C C . LEU A 1 91 ? -4.538 10.087 -0.304 1.00 94.12 91 LEU A C 1
ATOM 681 O O . LEU A 1 91 ? -4.179 10.677 -1.324 1.00 94.12 91 LEU A O 1
ATOM 685 N N . LEU A 1 92 ? -3.662 9.508 0.521 1.00 94.62 92 LEU A N 1
ATOM 686 C CA . LEU A 1 92 ? -2.216 9.512 0.282 1.00 94.62 92 LEU A CA 1
ATOM 687 C C . LEU A 1 92 ? -1.834 8.708 -0.970 1.00 94.62 92 LEU A C 1
ATOM 689 O O . LEU A 1 92 ? -1.038 9.190 -1.777 1.00 94.62 92 LEU A O 1
ATOM 693 N N . LEU A 1 93 ? -2.435 7.531 -1.166 1.00 92.00 93 LEU A N 1
ATOM 694 C CA . LEU A 1 93 ? -2.261 6.713 -2.371 1.00 92.00 93 LEU A CA 1
ATOM 695 C C . LEU A 1 93 ? -2.744 7.460 -3.623 1.00 92.00 93 LEU A C 1
ATOM 697 O O . LEU A 1 93 ? -2.028 7.533 -4.620 1.00 92.00 93 LEU A O 1
ATOM 701 N N . THR A 1 94 ? -3.914 8.101 -3.554 1.00 90.19 94 THR A N 1
ATOM 702 C CA . THR A 1 94 ? -4.439 8.933 -4.649 1.00 90.19 94 THR A CA 1
ATOM 703 C C . THR A 1 94 ? -3.491 10.082 -4.977 1.00 90.19 94 THR A C 1
ATOM 705 O O . THR A 1 94 ? -3.204 10.325 -6.147 1.00 90.19 94 THR A O 1
ATOM 708 N N . GLY A 1 95 ? -2.987 10.791 -3.963 1.00 89.94 95 GLY A N 1
ATOM 709 C CA . GLY A 1 95 ? -2.037 11.888 -4.153 1.00 89.94 95 GLY A CA 1
ATOM 710 C C . GLY A 1 95 ? -0.739 11.421 -4.811 1.00 89.94 95 GLY A C 1
ATOM 711 O O . GLY A 1 95 ? -0.233 12.074 -5.720 1.00 89.94 95 GLY A O 1
ATOM 712 N N . PHE A 1 96 ? -0.234 10.252 -4.414 1.00 89.00 96 PHE A N 1
ATOM 713 C CA . PHE A 1 96 ? 0.949 9.652 -5.025 1.00 89.00 96 PHE A CA 1
ATOM 714 C C . PHE A 1 96 ? 0.766 9.348 -6.519 1.00 89.00 96 PHE A C 1
ATOM 716 O O . PHE A 1 96 ? 1.680 9.618 -7.304 1.00 89.00 96 PHE A O 1
ATOM 723 N N . MET A 1 97 ? -0.407 8.835 -6.901 1.00 85.19 97 MET A N 1
ATOM 724 C CA . MET A 1 97 ? -0.761 8.529 -8.293 1.00 85.19 97 MET A CA 1
ATOM 725 C C . MET A 1 97 ? -0.990 9.802 -9.117 1.00 85.19 97 MET A C 1
ATOM 727 O O . MET A 1 97 ? -0.465 9.932 -10.218 1.00 85.19 97 MET A O 1
ATOM 731 N N . LYS A 1 98 ? -1.721 10.786 -8.577 1.00 83.75 98 LYS A N 1
ATOM 732 C CA . LYS A 1 98 ? -2.029 12.045 -9.281 1.00 83.75 98 LYS A CA 1
ATOM 733 C C . LYS A 1 98 ? -0.794 12.890 -9.579 1.00 83.75 98 LYS A C 1
ATOM 735 O O . LYS A 1 98 ? -0.758 13.556 -10.607 1.00 83.75 98 LYS A O 1
ATOM 740 N N . ASN A 1 99 ? 0.214 12.853 -8.708 1.00 79.69 99 ASN A N 1
ATOM 741 C CA . ASN A 1 99 ? 1.444 13.626 -8.895 1.00 79.69 99 ASN A CA 1
ATOM 742 C C . ASN A 1 99 ? 2.284 13.160 -10.095 1.00 79.69 99 ASN A C 1
ATOM 744 O O . ASN A 1 99 ? 3.191 13.873 -10.510 1.00 79.69 99 ASN A O 1
ATOM 748 N N . SER A 1 100 ? 2.019 11.973 -10.641 1.00 75.19 100 SER A N 1
ATOM 749 C CA . SER A 1 100 ? 2.647 11.501 -11.872 1.00 75.19 100 SER A CA 1
ATOM 750 C C . SER A 1 100 ? 1.718 10.475 -12.526 1.00 75.19 100 SER A C 1
ATOM 752 O O . SER A 1 100 ? 1.802 9.291 -12.208 1.00 75.19 100 SER A O 1
ATOM 754 N N . PRO A 1 101 ? 0.806 10.914 -13.413 1.00 69.56 101 PRO A N 1
ATOM 755 C CA . PRO A 1 101 ? -0.191 10.041 -14.039 1.00 69.56 101 PRO A CA 1
ATOM 756 C C . PRO A 1 101 ? 0.422 8.857 -14.797 1.00 69.56 101 PRO A C 1
ATOM 758 O O . PRO A 1 101 ? -0.167 7.780 -14.834 1.00 69.56 101 PRO A O 1
ATOM 761 N N . GLU A 1 102 ? 1.634 9.032 -15.333 1.00 72.81 102 GLU A N 1
ATOM 762 C CA . GLU A 1 102 ? 2.410 7.972 -15.988 1.00 72.81 102 GLU A CA 1
ATOM 763 C C . GLU A 1 102 ? 2.728 6.806 -15.041 1.00 72.81 102 GLU A C 1
ATOM 765 O O . GLU A 1 102 ? 2.843 5.670 -15.484 1.00 72.81 102 GLU A O 1
ATOM 770 N N . ARG A 1 103 ? 2.772 7.024 -13.718 1.00 72.06 103 ARG A N 1
ATOM 771 C CA . ARG A 1 103 ? 2.955 5.940 -12.737 1.00 72.06 103 ARG A CA 1
ATOM 772 C C . ARG A 1 103 ? 1.913 4.847 -12.861 1.00 72.06 103 ARG A C 1
ATOM 774 O O . ARG A 1 103 ? 2.229 3.697 -12.591 1.00 72.06 103 ARG A O 1
ATOM 781 N N . MET A 1 104 ? 0.697 5.172 -13.292 1.00 65.69 104 MET A N 1
ATOM 782 C CA . MET A 1 104 ? -0.353 4.167 -13.457 1.00 65.69 104 MET A CA 1
ATOM 783 C C . MET A 1 104 ? -0.039 3.153 -14.563 1.00 65.69 104 MET A C 1
ATOM 785 O O . MET A 1 104 ? -0.602 2.064 -14.541 1.00 65.69 104 MET A O 1
ATOM 789 N N . THR A 1 105 ? 0.852 3.479 -15.508 1.00 69.31 105 THR A N 1
ATOM 790 C CA . THR A 1 105 ? 1.197 2.580 -16.618 1.00 69.31 105 THR A CA 1
ATOM 791 C C . THR A 1 105 ? 2.373 1.656 -16.315 1.00 69.31 105 THR A C 1
ATOM 793 O O . THR A 1 105 ? 2.518 0.647 -16.995 1.00 69.31 105 THR A O 1
ATOM 796 N N . TYR A 1 106 ? 3.216 1.980 -15.327 1.00 71.50 106 TYR A N 1
ATOM 797 C CA . TYR A 1 106 ? 4.418 1.197 -14.995 1.00 71.50 106 TYR A CA 1
ATOM 798 C C . TYR A 1 106 ? 4.511 0.762 -13.527 1.00 71.50 106 TYR A C 1
ATOM 800 O O . TYR A 1 106 ? 5.420 0.011 -13.169 1.00 71.50 106 TYR A O 1
ATOM 808 N N . LEU A 1 107 ? 3.622 1.231 -12.643 1.00 76.62 107 LEU A N 1
ATOM 809 C CA . LEU A 1 107 ? 3.545 0.679 -11.296 1.00 76.62 107 LEU A CA 1
ATOM 810 C C . LEU A 1 107 ? 3.044 -0.759 -11.396 1.00 76.62 107 LEU A C 1
ATOM 812 O O . LEU A 1 107 ? 1.934 -0.983 -11.889 1.00 76.62 107 LEU A O 1
ATOM 816 N N . PRO A 1 108 ? 3.816 -1.735 -10.897 1.00 81.62 108 PRO A N 1
ATOM 817 C CA . PRO A 1 108 ? 3.318 -3.090 -10.822 1.00 81.62 108 PRO A CA 1
ATOM 818 C C . PRO A 1 108 ? 2.122 -3.129 -9.870 1.00 81.62 108 PRO A C 1
ATOM 820 O O . PRO A 1 108 ? 2.025 -2.348 -8.917 1.00 81.62 108 PRO A O 1
ATOM 823 N N . GLN A 1 109 ? 1.220 -4.075 -10.107 1.00 87.00 109 GLN A N 1
ATOM 824 C CA . GLN A 1 109 ? 0.131 -4.341 -9.184 1.00 87.00 109 GLN A CA 1
ATOM 825 C C . GLN A 1 109 ? 0.708 -4.740 -7.819 1.00 87.00 109 GLN A C 1
ATOM 827 O O . GLN A 1 109 ? 1.391 -5.754 -7.688 1.00 87.00 109 GLN A O 1
ATOM 832 N N . ILE A 1 110 ? 0.443 -3.925 -6.799 1.00 89.75 110 ILE A N 1
ATOM 833 C CA . ILE A 1 110 ? 0.964 -4.143 -5.449 1.00 89.75 110 ILE A CA 1
ATOM 834 C C . ILE A 1 110 ? 0.008 -5.075 -4.704 1.00 89.75 110 ILE A C 1
ATOM 836 O O . ILE A 1 110 ? -1.125 -4.686 -4.405 1.00 89.75 110 ILE A O 1
ATOM 840 N N . SER A 1 111 ? 0.466 -6.297 -4.427 1.00 90.06 111 SER A N 1
ATOM 841 C CA . SER A 1 111 ? -0.287 -7.302 -3.668 1.00 90.06 111 SER A CA 1
ATOM 842 C C . SER A 1 111 ? -0.258 -6.987 -2.174 1.00 90.06 111 SER A C 1
ATOM 844 O O . SER A 1 111 ? 0.799 -6.730 -1.607 1.00 90.06 111 SER A O 1
ATOM 846 N N . LEU A 1 112 ? -1.417 -7.055 -1.534 1.00 89.62 112 LEU A N 1
ATOM 847 C CA . LEU A 1 112 ? -1.634 -6.919 -0.095 1.00 89.62 112 LEU A CA 1
ATOM 848 C C . LEU A 1 112 ? -1.758 -8.309 0.532 1.00 89.62 112 LEU A C 1
ATOM 850 O O . LEU A 1 112 ? -2.771 -8.642 1.144 1.00 89.62 112 LEU A O 1
ATOM 854 N N . ASP A 1 113 ? -0.728 -9.128 0.317 1.00 85.25 113 ASP A N 1
ATOM 855 C CA . ASP A 1 113 ? -0.701 -10.534 0.727 1.00 85.25 113 ASP A CA 1
ATOM 856 C C . ASP A 1 113 ? -1.960 -11.294 0.244 1.00 85.25 113 ASP A C 1
ATOM 858 O O . ASP A 1 113 ? -2.324 -11.203 -0.931 1.00 85.25 113 ASP A O 1
ATOM 862 N N . THR A 1 114 ? -2.645 -12.016 1.132 1.00 85.12 114 THR A N 1
ATOM 863 C CA . THR A 1 114 ? -3.846 -12.806 0.842 1.00 85.12 114 THR A CA 1
ATOM 864 C C . THR A 1 114 ? -5.123 -11.966 0.774 1.00 85.12 114 THR A C 1
ATOM 866 O O . THR A 1 114 ? -6.182 -12.503 0.442 1.00 85.12 114 THR A O 1
ATOM 869 N N . TRP A 1 115 ? -5.048 -10.663 1.084 1.00 88.31 115 TRP A N 1
ATOM 870 C CA . TRP A 1 115 ? -6.214 -9.780 1.101 1.00 88.31 115 TRP A CA 1
ATOM 871 C C . TRP A 1 115 ? -6.638 -9.322 -0.298 1.00 88.31 115 TRP A C 1
ATOM 873 O O . TRP A 1 115 ? -7.829 -9.152 -0.529 1.00 88.31 115 TRP A O 1
ATOM 883 N N . GLY A 1 116 ? -5.695 -9.116 -1.222 1.00 89.06 116 GLY A N 1
ATOM 884 C CA . GLY A 1 116 ? -5.972 -8.571 -2.555 1.00 89.06 116 GLY A CA 1
ATOM 885 C C . GLY A 1 116 ? -4.877 -7.609 -3.002 1.00 89.06 116 GLY A C 1
ATOM 886 O O . GLY A 1 116 ? -3.695 -7.880 -2.812 1.00 89.06 116 GLY A O 1
ATOM 887 N N . THR A 1 117 ? -5.246 -6.470 -3.581 1.00 91.25 117 THR A N 1
ATOM 888 C CA . THR A 1 117 ? -4.313 -5.486 -4.153 1.00 91.25 117 THR A CA 1
ATOM 889 C C . THR A 1 117 ? -4.596 -4.063 -3.684 1.00 91.25 117 THR A C 1
ATOM 891 O O . THR A 1 117 ? -5.702 -3.728 -3.257 1.00 91.25 117 THR A O 1
ATOM 894 N N . VAL A 1 118 ? -3.608 -3.173 -3.821 1.00 89.19 118 VAL A N 1
ATOM 895 C CA . VAL A 1 118 ? -3.797 -1.734 -3.552 1.00 89.19 118 VAL A CA 1
ATOM 896 C C . VAL A 1 118 ? -4.921 -1.142 -4.407 1.00 89.19 118 VAL A C 1
ATOM 898 O O . VAL A 1 118 ? -5.686 -0.319 -3.912 1.00 89.19 118 VAL A O 1
ATOM 901 N N . GLY A 1 119 ? -5.059 -1.571 -5.665 1.00 86.94 119 GLY A N 1
ATOM 902 C CA . GLY A 1 119 ? -6.138 -1.110 -6.544 1.00 86.94 119 GLY A CA 1
ATOM 903 C C . GLY A 1 119 ? -7.525 -1.480 -6.014 1.00 86.94 119 GLY A C 1
ATOM 904 O O . GLY A 1 119 ? -8.431 -0.653 -6.018 1.00 86.94 119 GLY A O 1
ATOM 905 N N . GLU A 1 120 ? -7.684 -2.688 -5.480 1.00 89.56 120 GLU A N 1
ATOM 906 C CA . GLU A 1 120 ? -8.942 -3.115 -4.862 1.00 89.56 120 GLU A CA 1
ATOM 907 C C . GLU A 1 120 ? -9.213 -2.391 -3.537 1.00 89.56 120 GLU A C 1
ATOM 909 O O . GLU A 1 120 ? -10.342 -1.967 -3.300 1.00 89.56 120 GLU A O 1
ATOM 914 N N . LEU A 1 121 ? -8.184 -2.146 -2.715 1.00 89.75 121 LEU A N 1
ATOM 915 C CA . LEU A 1 121 ? -8.304 -1.332 -1.495 1.00 89.75 121 LEU A CA 1
ATOM 916 C C . LEU A 1 121 ? -8.821 0.080 -1.806 1.00 89.75 121 LEU A C 1
ATOM 918 O O . LEU A 1 121 ? -9.654 0.628 -1.083 1.00 89.75 121 LEU A O 1
ATOM 922 N N . MET A 1 122 ? -8.357 0.661 -2.912 1.00 88.25 122 MET A N 1
ATOM 923 C CA . MET A 1 122 ? -8.805 1.970 -3.384 1.00 88.25 122 MET A CA 1
ATOM 924 C C . MET A 1 122 ? -10.290 1.991 -3.784 1.00 88.25 122 MET A C 1
ATOM 926 O O . MET A 1 122 ? -10.925 3.044 -3.691 1.00 88.25 122 MET A O 1
ATOM 930 N N . ASN A 1 123 ? -10.860 0.844 -4.154 1.00 87.31 123 ASN A N 1
ATOM 931 C CA . ASN A 1 123 ? -12.256 0.716 -4.572 1.00 87.31 123 ASN A CA 1
ATOM 932 C C . ASN A 1 123 ? -13.231 0.423 -3.419 1.00 87.31 123 ASN A C 1
ATOM 934 O O . ASN A 1 123 ? -14.439 0.501 -3.628 1.00 87.31 123 ASN A O 1
ATOM 938 N N . CYS A 1 124 ? -12.744 0.132 -2.209 1.00 83.69 124 CYS A N 1
ATOM 939 C CA . CYS A 1 124 ? -13.614 -0.100 -1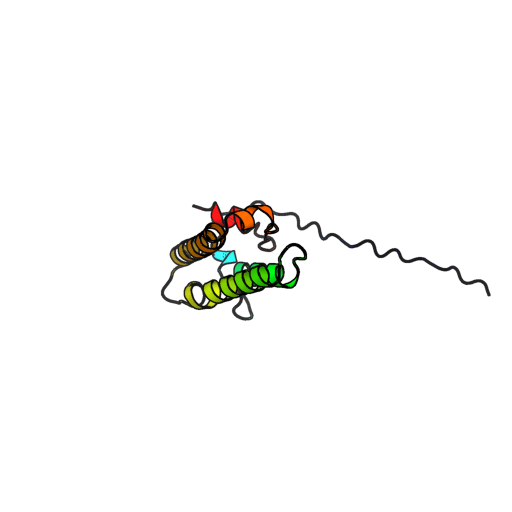.055 1.00 83.69 124 CYS A CA 1
ATOM 940 C C . CYS A 1 124 ? -14.343 1.171 -0.606 1.00 83.69 124 CYS A C 1
ATOM 942 O O . CYS A 1 124 ? -13.706 2.218 -0.474 1.00 83.69 124 CYS A O 1
ATOM 944 N N . GLN A 1 125 ? -15.658 1.077 -0.394 1.00 67.88 125 GLN A N 1
ATOM 945 C CA . GLN A 1 125 ? -16.531 2.171 0.055 1.00 67.88 125 GLN A CA 1
ATOM 946 C C . GLN A 1 125 ? -16.832 2.062 1.544 1.00 67.88 125 GLN A C 1
ATOM 948 O O . GLN A 1 125 ? -17.042 0.918 2.007 1.00 67.88 125 GLN A O 1
#

Sequence (125 aa):
ANSSSVSTSTQPTTSTVTTRPANCSTASTVLSLSNNNQSVIVLALHDCSNTSTQLGMMEKISLKNLANRIHNTVLMNQYYDDARKLELVKLLLTGFMKNSPERMTYLPQISLDTWGTVGELMNCQ

Secondary structure (DSSP, 8-state):
-------------------PPP-GGGTHHHHSB-TTS-BHHHHHHHHHHHH-SSS-HHHHHHHHHHHHHIIIIIIT-TT--HHHHHHHHHHHHHHHHHT-TTHHHHSPP-B-GGG-BHHHHHH--

Foldseek 3Di:
DDDDDDPPDPDPPPPPLPQDQADLVCLLQQLDQDPVLAGLVLVLLLCLLVPDPLDDVVRSVLSNVLSVCLSPPQSPDPVDDSVRSLVVNLVSVVVSCVVPVCCVVRRPFRASRNNHTPVSSNVRD

pLDDT: mean 80.64, std 17.56, range [34.09, 95.75]